Protein AF-A0A928YZU8-F1 (afdb_monomer_lite)

Sequence (99 aa):
MARTPLFQLKRYDSTAIANHYRVRPWRVIWRALRVTLLFVGFILGLKWDDWQGVAERNKFKRATQLREILTKLGPTFIKVGQALSTRPDLIRRDFLDEL

pLDDT: mean 71.06, std 13.25, range [41.84, 87.25]

Radius of gyration: 21.33 Å; chains: 1; bounding box: 38×46×61 Å

Secondary structure (DSSP, 8-state):
-PPP-TTS-----HHHHHHHHTT-HHHHHHHHHHHHHHHHHHHHHHHHHHHTT-HHHHHHHHHHHHHHHHHHH-HHHHHHHHHHHT-TTTS-GGGGGG-

Structure (mmCIF, N/CA/C/O backbone):
data_AF-A0A928YZU8-F1
#
_entry.id   AF-A0A928YZU8-F1
#
loop_
_atom_site.group_PDB
_atom_site.id
_atom_site.type_symbol
_atom_site.label_atom_id
_atom_site.label_alt_id
_atom_site.label_comp_id
_atom_site.label_asym_id
_atom_site.label_entity_id
_atom_site.label_seq_id
_atom_site.pdbx_PDB_ins_code
_atom_site.Cartn_x
_atom_site.Cartn_y
_atom_site.Cartn_z
_atom_site.occupancy
_atom_site.B_iso_or_equiv
_atom_site.auth_seq_id
_atom_site.auth_comp_id
_atom_site.auth_asym_id
_atom_site.auth_atom_id
_atom_site.pdbx_PDB_model_num
ATOM 1 N N . MET A 1 1 ? 14.954 31.356 -44.189 1.00 41.84 1 MET A N 1
ATOM 2 C CA . MET A 1 1 ? 15.073 31.014 -42.752 1.00 41.84 1 MET A CA 1
ATOM 3 C C . MET A 1 1 ? 14.334 29.706 -42.496 1.00 41.84 1 MET A C 1
ATOM 5 O O . MET A 1 1 ? 13.110 29.696 -42.487 1.00 41.84 1 MET A O 1
ATOM 9 N N . ALA A 1 2 ? 15.069 28.592 -42.421 1.00 44.75 2 ALA A N 1
ATOM 10 C CA . ALA A 1 2 ? 14.511 27.244 -42.316 1.00 44.75 2 ALA A CA 1
ATOM 11 C C . ALA A 1 2 ? 14.193 26.887 -40.856 1.00 44.75 2 ALA A C 1
ATOM 13 O O . ALA A 1 2 ? 14.995 27.121 -39.957 1.00 44.75 2 ALA A O 1
ATOM 14 N N . ARG A 1 3 ? 12.991 26.348 -40.646 1.00 49.59 3 ARG A N 1
ATOM 15 C CA . ARG A 1 3 ? 12.435 25.940 -39.355 1.00 49.59 3 ARG A CA 1
ATOM 16 C C . ARG A 1 3 ? 13.150 24.686 -38.845 1.00 49.59 3 ARG A C 1
ATOM 18 O O . ARG A 1 3 ? 13.253 23.700 -39.568 1.00 49.59 3 ARG A O 1
ATOM 25 N N . THR A 1 4 ? 13.593 24.711 -37.597 1.00 65.75 4 THR A N 1
ATOM 26 C CA . THR A 1 4 ? 14.111 23.557 -36.851 1.00 65.75 4 THR A CA 1
ATOM 27 C C . THR A 1 4 ? 13.016 22.498 -36.667 1.00 65.75 4 THR A C 1
ATOM 29 O O . THR A 1 4 ? 11.941 22.853 -36.179 1.00 65.75 4 THR A O 1
ATOM 32 N N . PRO A 1 5 ? 13.255 21.200 -36.933 1.00 51.59 5 PRO A N 1
ATOM 33 C CA . PRO A 1 5 ? 12.370 20.152 -36.449 1.00 51.59 5 PRO A CA 1
ATOM 34 C C . PRO A 1 5 ? 13.097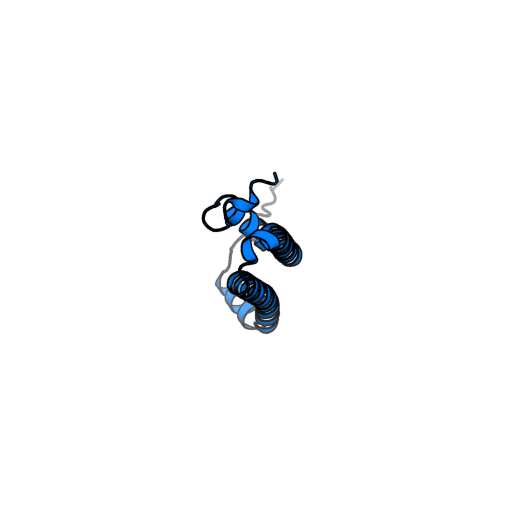 19.291 -35.408 1.00 51.59 5 PRO A C 1
ATOM 36 O O . PRO A 1 5 ? 13.658 18.244 -35.721 1.00 51.59 5 PRO A O 1
ATOM 39 N N . LEU A 1 6 ? 13.031 19.687 -34.134 1.00 52.12 6 LEU A N 1
ATOM 40 C CA . LEU A 1 6 ? 13.431 18.869 -32.971 1.00 52.12 6 LEU A CA 1
ATOM 41 C C . LEU A 1 6 ? 12.452 17.692 -32.714 1.00 52.12 6 LEU A C 1
ATOM 43 O O . LEU A 1 6 ? 12.178 17.330 -31.574 1.00 52.12 6 LEU A O 1
ATOM 47 N N . PHE A 1 7 ? 11.888 17.098 -33.771 1.00 55.34 7 PHE A N 1
ATOM 48 C CA . PHE A 1 7 ? 10.796 16.115 -33.709 1.00 55.34 7 PHE A CA 1
ATOM 49 C C . PHE A 1 7 ? 11.227 14.679 -34.077 1.00 55.34 7 PHE A C 1
ATOM 51 O O . PHE A 1 7 ? 10.406 13.766 -34.046 1.00 55.34 7 PHE A O 1
ATOM 58 N N . GLN A 1 8 ? 12.503 14.452 -34.418 1.00 54.28 8 GLN A N 1
ATOM 59 C CA . GLN A 1 8 ? 13.000 13.171 -34.957 1.00 54.28 8 GLN A CA 1
ATOM 60 C C . GLN A 1 8 ? 13.625 12.193 -33.940 1.00 54.28 8 GLN A C 1
ATOM 62 O O . GLN A 1 8 ? 14.150 11.160 -34.336 1.00 54.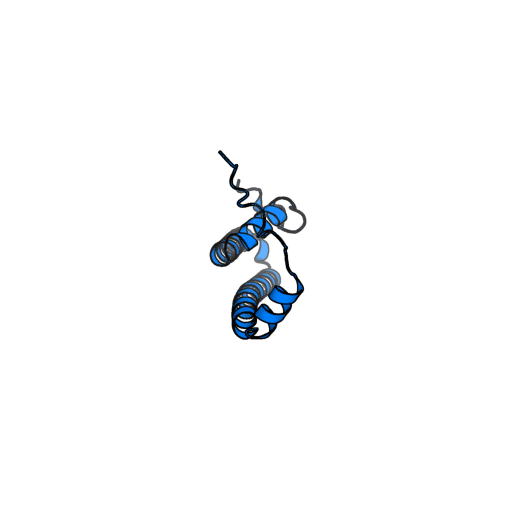28 8 GLN A O 1
ATOM 67 N N . LEU A 1 9 ? 13.511 12.428 -32.630 1.00 54.66 9 LEU A N 1
ATOM 68 C CA . LEU A 1 9 ? 13.954 11.466 -31.601 1.00 54.66 9 LEU A CA 1
ATOM 69 C C . LEU A 1 9 ? 12.774 10.873 -30.815 1.00 54.66 9 LEU A C 1
ATOM 71 O O . LEU A 1 9 ? 12.806 10.772 -29.592 1.00 54.66 9 LEU A O 1
ATOM 75 N N . LYS A 1 10 ? 11.700 10.487 -31.518 1.00 58.56 10 LYS A N 1
ATOM 76 C CA . LYS A 1 10 ? 10.490 9.896 -30.919 1.00 58.56 10 LYS A CA 1
ATOM 77 C C . LYS A 1 10 ? 10.121 8.548 -31.545 1.00 58.56 10 LYS A C 1
ATOM 79 O O . LYS A 1 10 ? 8.972 8.323 -31.911 1.00 58.56 10 LYS A O 1
ATOM 84 N N . ARG A 1 11 ? 11.080 7.626 -31.663 1.00 62.28 11 ARG A N 1
ATOM 85 C CA . ARG A 1 11 ? 10.754 6.198 -31.804 1.00 62.28 11 ARG A CA 1
ATOM 86 C C . ARG A 1 11 ? 10.911 5.535 -30.444 1.00 62.28 11 ARG A C 1
ATOM 88 O O . ARG A 1 11 ? 12.019 5.403 -29.940 1.00 62.28 11 ARG A O 1
ATOM 95 N N . TYR A 1 12 ? 9.782 5.166 -29.841 1.00 64.06 12 TYR A N 1
ATOM 96 C CA . TYR A 1 12 ? 9.755 4.230 -28.723 1.00 64.06 12 TYR A CA 1
ATOM 97 C C . TYR A 1 12 ? 10.254 2.882 -29.248 1.00 64.06 12 TYR A C 1
ATOM 99 O O . TYR A 1 12 ? 9.513 2.152 -29.901 1.00 64.06 12 TYR A O 1
ATOM 107 N N . ASP A 1 13 ? 11.537 2.604 -29.044 1.00 66.44 13 ASP A N 1
ATOM 108 C CA . ASP A 1 13 ? 12.141 1.337 -29.431 1.00 66.44 13 ASP A CA 1
ATOM 109 C C . ASP A 1 13 ? 12.044 0.350 -28.260 1.00 66.44 13 ASP A C 1
ATOM 111 O O . ASP A 1 13 ? 12.852 0.355 -27.325 1.00 66.44 13 ASP A O 1
ATOM 115 N N . SER A 1 14 ? 11.013 -0.494 -28.299 1.00 66.56 14 SER A N 1
ATOM 116 C CA . SER A 1 14 ? 10.772 -1.536 -27.298 1.00 66.56 14 SER A CA 1
ATOM 117 C C . SER A 1 14 ? 11.893 -2.575 -27.252 1.00 66.56 14 SER A C 1
ATOM 119 O O . SER A 1 14 ? 12.118 -3.173 -26.198 1.00 66.56 14 SER A O 1
ATOM 121 N N . THR A 1 15 ? 12.622 -2.778 -28.356 1.00 69.69 15 THR A N 1
ATOM 122 C CA . THR A 1 15 ? 13.705 -3.768 -28.439 1.00 69.69 15 THR A CA 1
ATOM 123 C C . THR A 1 15 ? 14.965 -3.279 -27.724 1.00 69.69 15 THR A C 1
ATOM 125 O O . THR A 1 15 ? 15.582 -4.041 -26.974 1.00 69.69 15 THR A O 1
ATOM 128 N N . ALA A 1 16 ? 15.282 -1.985 -27.837 1.00 66.06 16 ALA A N 1
ATOM 129 C CA . ALA A 1 16 ? 16.382 -1.356 -27.104 1.00 66.06 16 ALA A CA 1
ATOM 130 C C . ALA A 1 16 ? 16.123 -1.319 -25.586 1.00 66.06 16 ALA A C 1
ATOM 132 O O . ALA A 1 16 ? 17.018 -1.610 -24.787 1.00 66.06 16 ALA A O 1
ATOM 133 N N . ILE A 1 17 ? 14.882 -1.030 -25.177 1.00 64.00 17 ILE A N 1
ATOM 134 C CA . ILE A 1 17 ? 14.465 -1.050 -23.766 1.00 64.00 17 ILE A CA 1
ATOM 135 C C . ILE A 1 17 ? 14.538 -2.480 -23.211 1.00 64.00 17 ILE A C 1
ATOM 137 O O . ILE A 1 17 ? 15.132 -2.699 -22.153 1.00 64.00 17 ILE A O 1
ATOM 141 N N . ALA A 1 18 ? 13.994 -3.466 -23.931 1.00 66.81 18 ALA A N 1
ATOM 142 C CA . ALA A 1 18 ? 14.009 -4.863 -23.499 1.00 66.81 18 ALA A CA 1
ATOM 143 C C . ALA A 1 18 ? 15.438 -5.382 -23.270 1.00 66.81 18 ALA A C 1
ATOM 145 O O . ALA A 1 18 ? 15.704 -6.033 -22.257 1.00 66.81 18 ALA A O 1
ATOM 146 N N . ASN A 1 19 ? 16.379 -5.040 -24.156 1.00 68.06 19 ASN A N 1
ATOM 147 C CA . ASN A 1 19 ? 17.770 -5.463 -24.011 1.00 68.06 19 ASN A CA 1
ATOM 148 C C . ASN A 1 19 ? 18.493 -4.729 -22.860 1.00 68.06 19 ASN A C 1
ATOM 150 O O . ASN A 1 19 ? 19.308 -5.332 -22.163 1.00 68.06 19 ASN A O 1
ATOM 154 N N . HIS A 1 20 ? 18.150 -3.461 -22.590 1.00 63.47 20 HIS A N 1
ATOM 155 C CA . HIS A 1 20 ? 18.719 -2.676 -21.484 1.00 63.47 20 HIS A CA 1
ATOM 156 C C . HIS A 1 20 ? 18.263 -3.160 -20.091 1.00 63.47 20 HIS A C 1
ATOM 158 O O . HIS A 1 20 ? 19.066 -3.225 -19.158 1.00 63.47 20 HIS A O 1
ATOM 164 N N . TYR A 1 21 ? 16.992 -3.546 -19.927 1.00 59.59 21 TYR A N 1
ATOM 165 C CA . TYR A 1 21 ? 16.470 -4.036 -18.639 1.00 59.59 21 TYR A CA 1
ATOM 166 C C . TYR A 1 21 ? 16.846 -5.496 -18.331 1.00 59.59 21 TYR A C 1
ATOM 168 O O . TYR A 1 21 ? 16.810 -5.906 -17.169 1.00 59.59 21 TYR A O 1
ATOM 176 N N . ARG A 1 22 ? 17.287 -6.264 -19.336 1.00 61.03 22 ARG A N 1
ATOM 177 C CA . ARG A 1 22 ? 17.731 -7.661 -19.190 1.00 61.03 22 ARG A CA 1
ATOM 178 C C . ARG A 1 22 ? 18.993 -7.815 -18.329 1.00 61.03 22 ARG A C 1
ATOM 180 O O . ARG A 1 22 ? 19.206 -8.866 -17.735 1.00 61.03 22 ARG A O 1
ATOM 187 N N . VAL A 1 23 ? 19.812 -6.767 -18.220 1.00 59.84 23 VAL A N 1
ATOM 188 C CA . VAL A 1 23 ? 21.166 -6.852 -17.640 1.00 59.84 23 VAL A CA 1
ATOM 189 C C . VAL A 1 23 ? 21.234 -6.529 -16.138 1.00 59.84 23 VAL A C 1
ATOM 191 O O . VAL A 1 23 ? 22.290 -6.706 -15.535 1.00 59.84 23 VAL A O 1
ATOM 194 N N . ARG A 1 24 ? 20.152 -6.048 -15.492 1.00 63.56 24 ARG A N 1
ATOM 195 C CA . ARG A 1 24 ? 20.165 -5.692 -14.047 1.00 63.56 24 ARG A CA 1
ATOM 196 C C . ARG A 1 24 ? 18.867 -6.020 -13.280 1.00 63.56 24 ARG A C 1
ATOM 198 O O . ARG A 1 24 ? 18.304 -5.130 -12.633 1.00 63.56 24 ARG A O 1
ATOM 205 N N . PRO A 1 25 ? 18.421 -7.290 -13.253 1.00 71.88 25 PRO A N 1
ATOM 206 C CA . PRO A 1 25 ? 17.221 -7.704 -12.516 1.00 71.88 25 PRO A CA 1
ATOM 207 C C . PRO A 1 25 ? 17.349 -7.522 -10.994 1.00 71.88 25 PRO A C 1
ATOM 209 O O . PRO A 1 25 ? 16.348 -7.320 -10.310 1.00 71.88 25 PRO A O 1
ATOM 212 N N . TRP A 1 26 ? 18.573 -7.510 -10.453 1.00 74.50 26 TRP A N 1
ATOM 213 C CA . TRP A 1 26 ? 18.813 -7.457 -9.007 1.00 74.50 26 TRP A CA 1
ATOM 2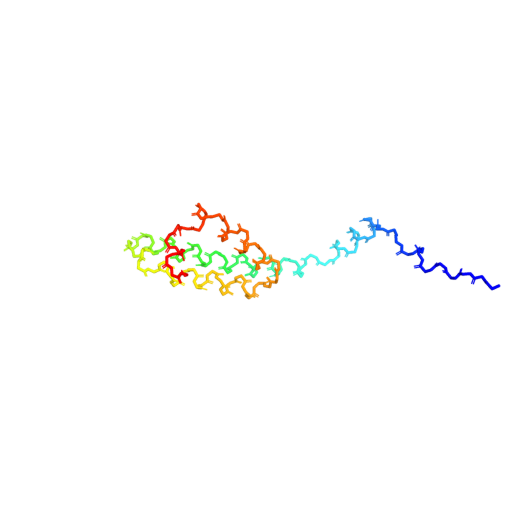14 C C . TRP A 1 26 ? 18.204 -6.225 -8.320 1.00 74.50 26 TRP A C 1
ATOM 216 O O . TRP A 1 26 ? 17.619 -6.336 -7.245 1.00 74.50 26 TRP A O 1
ATOM 226 N N . ARG A 1 27 ? 18.246 -5.048 -8.965 1.00 76.00 27 ARG A N 1
ATOM 227 C CA . ARG A 1 27 ? 17.617 -3.826 -8.421 1.00 76.00 27 ARG A CA 1
ATOM 228 C C . ARG A 1 27 ? 16.091 -3.931 -8.352 1.00 76.00 27 ARG A C 1
ATOM 230 O O . ARG A 1 27 ? 15.489 -3.373 -7.437 1.00 76.00 27 ARG A O 1
ATOM 237 N N . VAL A 1 28 ? 15.475 -4.641 -9.298 1.00 77.69 28 VAL A N 1
ATOM 238 C CA . VAL A 1 28 ? 14.023 -4.866 -9.335 1.00 77.69 28 VAL A CA 1
ATOM 239 C C . VAL A 1 28 ? 13.626 -5.884 -8.273 1.00 77.69 28 VAL A C 1
ATOM 241 O O . VAL A 1 28 ? 12.701 -5.621 -7.511 1.00 77.69 28 VAL A O 1
ATOM 244 N N . ILE A 1 29 ? 14.375 -6.984 -8.161 1.00 82.25 29 ILE A N 1
ATOM 245 C CA . ILE A 1 29 ? 14.154 -8.027 -7.152 1.00 82.25 29 ILE A CA 1
ATOM 246 C C . ILE A 1 29 ? 14.264 -7.446 -5.741 1.00 82.25 29 ILE A C 1
ATOM 248 O O . ILE A 1 29 ? 13.388 -7.687 -4.920 1.00 82.25 29 ILE A O 1
ATOM 252 N N . TRP A 1 30 ? 15.271 -6.612 -5.461 1.00 81.88 30 TRP A N 1
ATOM 253 C CA . TRP A 1 30 ? 15.426 -6.010 -4.132 1.00 81.88 30 TRP A CA 1
ATOM 254 C C . TRP A 1 30 ? 14.281 -5.054 -3.774 1.00 81.88 30 TRP A C 1
ATOM 256 O O . TRP A 1 30 ? 13.800 -5.038 -2.639 1.00 81.88 30 TRP A O 1
ATOM 266 N N . ARG A 1 31 ? 13.789 -4.287 -4.756 1.00 80.44 31 ARG A N 1
ATOM 267 C CA . ARG A 1 31 ? 12.587 -3.458 -4.583 1.00 80.44 31 ARG A CA 1
ATOM 268 C C . ARG A 1 31 ? 11.343 -4.310 -4.351 1.00 80.44 31 ARG A C 1
ATOM 270 O O . ARG A 1 31 ? 10.582 -4.006 -3.438 1.00 80.44 31 ARG A O 1
ATOM 277 N N . ALA A 1 32 ? 11.155 -5.354 -5.154 1.00 82.88 32 ALA A N 1
ATOM 278 C CA . ALA A 1 32 ? 10.023 -6.262 -5.045 1.00 82.88 32 ALA A CA 1
ATOM 279 C C . ALA A 1 32 ? 10.017 -6.962 -3.682 1.00 82.88 32 ALA A C 1
ATOM 281 O O . ALA A 1 32 ? 9.007 -6.916 -2.996 1.00 82.88 32 ALA A O 1
ATOM 282 N N . LEU A 1 33 ? 11.156 -7.495 -3.231 1.00 85.62 33 LEU A N 1
ATOM 283 C CA . LEU A 1 33 ? 11.296 -8.110 -1.911 1.00 85.62 33 LEU A CA 1
ATOM 284 C C . LEU A 1 33 ? 10.953 -7.135 -0.785 1.00 85.62 33 LEU A C 1
ATOM 286 O O . LEU A 1 33 ? 10.185 -7.491 0.102 1.00 85.62 33 LEU A O 1
ATOM 290 N N . ARG A 1 34 ? 11.450 -5.891 -0.829 1.00 83.75 34 ARG A N 1
ATOM 291 C CA . ARG A 1 34 ? 11.125 -4.884 0.196 1.00 83.75 34 ARG A CA 1
ATOM 292 C C . ARG A 1 34 ? 9.626 -4.582 0.254 1.00 83.75 34 ARG A C 1
ATOM 294 O O . ARG A 1 34 ? 9.077 -4.476 1.346 1.00 83.75 34 ARG A O 1
ATOM 301 N N . VAL A 1 35 ? 8.973 -4.452 -0.902 1.00 85.06 35 VAL A N 1
ATOM 302 C CA . VAL A 1 35 ? 7.518 -4.244 -0.990 1.00 85.06 35 VAL A CA 1
ATOM 303 C C . VAL A 1 35 ? 6.781 -5.461 -0.436 1.00 85.06 35 VAL A C 1
ATOM 305 O O . VAL A 1 35 ? 5.944 -5.319 0.453 1.00 85.06 35 VAL A O 1
ATOM 308 N N . THR A 1 36 ? 7.127 -6.655 -0.916 1.00 84.69 36 THR A N 1
ATOM 309 C CA . THR A 1 36 ? 6.498 -7.914 -0.515 1.00 84.69 36 THR A CA 1
ATOM 310 C C . THR A 1 36 ? 6.633 -8.149 0.985 1.00 84.69 36 THR A C 1
ATOM 312 O O . THR A 1 36 ? 5.638 -8.459 1.625 1.00 84.69 36 THR A O 1
ATOM 315 N N . LEU A 1 37 ? 7.808 -7.933 1.582 1.00 85.81 37 LEU A N 1
ATOM 316 C CA . LEU A 1 37 ? 8.015 -8.101 3.025 1.00 85.81 37 LEU A CA 1
ATOM 317 C C . LEU A 1 37 ? 7.142 -7.151 3.860 1.00 85.81 37 LEU A C 1
ATOM 319 O O . LEU A 1 37 ? 6.564 -7.578 4.859 1.00 85.81 37 LEU A O 1
ATOM 323 N N . LEU A 1 38 ? 6.996 -5.888 3.441 1.00 83.38 38 LEU A N 1
ATOM 324 C CA . LEU A 1 38 ? 6.126 -4.919 4.123 1.00 83.38 38 LEU A CA 1
ATOM 325 C C . LEU A 1 38 ? 4.651 -5.343 4.072 1.00 83.38 38 LEU A C 1
ATOM 327 O O . LEU A 1 38 ? 3.956 -5.274 5.086 1.00 83.38 38 LEU A O 1
ATOM 331 N N . PHE A 1 39 ? 4.185 -5.820 2.916 1.00 82.44 39 PHE A N 1
ATOM 332 C CA . PHE A 1 39 ? 2.816 -6.314 2.762 1.00 82.44 39 PHE A CA 1
ATOM 333 C C . PHE A 1 39 ? 2.578 -7.635 3.500 1.00 82.44 39 PHE A C 1
ATOM 335 O O . PHE A 1 39 ? 1.546 -7.784 4.147 1.00 82.44 39 PHE A O 1
ATOM 342 N N . VAL A 1 40 ? 3.527 -8.574 3.472 1.00 87.25 40 VAL A N 1
ATOM 343 C CA . VAL A 1 40 ? 3.424 -9.845 4.209 1.00 87.25 40 VAL A CA 1
ATOM 344 C C . VAL A 1 40 ? 3.307 -9.586 5.710 1.00 87.25 40 VAL A C 1
ATOM 346 O O . VAL A 1 40 ? 2.404 -10.128 6.344 1.00 87.25 40 VAL A O 1
ATOM 349 N N . GLY A 1 41 ?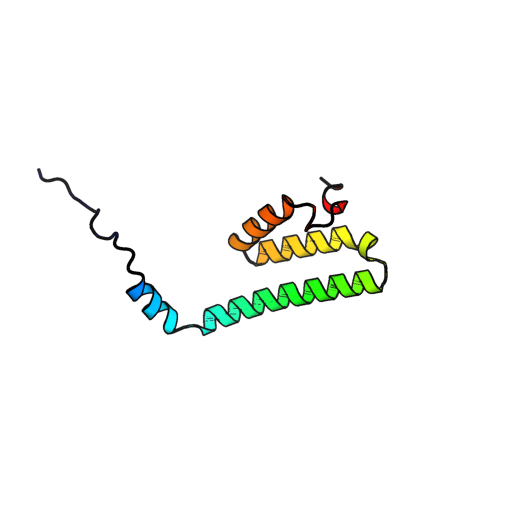 4.141 -8.705 6.274 1.00 86.69 41 GLY A N 1
ATOM 350 C CA . GLY A 1 41 ? 4.045 -8.331 7.689 1.00 86.69 41 GLY A CA 1
ATOM 351 C C . GLY A 1 41 ? 2.694 -7.704 8.053 1.00 86.69 41 GLY A C 1
ATOM 352 O O . GLY A 1 41 ? 2.134 -8.001 9.107 1.00 86.69 41 GLY A O 1
ATOM 353 N N . PHE A 1 42 ? 2.130 -6.887 7.160 1.00 85.06 42 PHE A N 1
ATOM 354 C CA . PHE A 1 42 ? 0.799 -6.308 7.338 1.00 85.06 42 PHE A CA 1
ATOM 355 C C . PHE A 1 42 ? -0.315 -7.370 7.328 1.00 85.06 42 PHE A C 1
ATOM 357 O O . PHE A 1 42 ? -1.150 -7.384 8.232 1.00 85.06 42 PHE A O 1
ATOM 364 N N . ILE A 1 43 ? -0.300 -8.295 6.362 1.00 83.50 43 ILE A N 1
ATOM 365 C CA . ILE A 1 43 ? -1.296 -9.375 6.250 1.00 83.50 43 ILE A CA 1
ATOM 366 C C . ILE A 1 43 ? -1.228 -10.332 7.446 1.00 83.50 43 ILE A C 1
ATOM 368 O O . ILE A 1 43 ? -2.268 -10.734 7.964 1.00 83.50 43 ILE A O 1
ATOM 372 N N . LEU A 1 44 ? -0.024 -10.674 7.915 1.00 86.88 44 LEU A N 1
ATOM 373 C CA . LEU A 1 44 ? 0.146 -11.480 9.128 1.00 86.88 44 LEU A CA 1
ATOM 374 C C . LEU A 1 44 ? -0.413 -10.760 10.359 1.00 86.88 44 LEU A C 1
ATOM 376 O O . LEU A 1 44 ? -1.096 -11.384 11.165 1.00 86.88 44 LEU A O 1
ATOM 380 N N . GLY A 1 45 ? -0.190 -9.446 10.470 1.00 84.12 45 GLY A N 1
ATOM 381 C CA . GLY A 1 45 ? -0.771 -8.623 11.531 1.00 84.12 45 GLY A CA 1
ATOM 382 C C . GLY A 1 45 ? -2.301 -8.596 11.505 1.00 84.12 45 GLY A C 1
ATOM 383 O O . GLY A 1 45 ? -2.919 -8.714 12.558 1.00 84.12 45 GLY A O 1
ATOM 384 N N . LEU A 1 46 ? -2.912 -8.503 10.318 1.00 81.06 46 LEU A N 1
ATOM 385 C CA . LEU A 1 46 ? -4.369 -8.583 10.162 1.00 81.06 46 LEU A CA 1
ATOM 386 C C . LEU A 1 46 ? -4.917 -9.949 10.580 1.00 81.06 46 LEU A C 1
ATOM 388 O O . LEU A 1 46 ? -5.871 -10.012 11.347 1.00 81.06 46 LEU A O 1
ATOM 392 N N . LYS A 1 47 ? -4.290 -11.039 10.121 1.00 82.19 47 LYS A N 1
ATOM 393 C CA . LYS A 1 47 ? -4.668 -12.406 10.515 1.00 82.19 47 LYS A CA 1
ATOM 394 C C . LYS A 1 47 ? -4.529 -12.638 12.019 1.00 82.19 47 LYS A C 1
ATOM 396 O O . LYS A 1 47 ? -5.336 -13.352 12.598 1.00 82.19 47 LYS A O 1
ATOM 401 N N . TRP A 1 48 ? -3.519 -12.038 12.644 1.00 81.38 48 TRP A N 1
ATOM 402 C CA . TRP A 1 48 ? -3.317 -12.122 14.087 1.00 81.38 48 TRP A CA 1
ATOM 403 C C . TRP A 1 48 ? -4.407 -11.381 14.870 1.00 81.38 48 TRP A C 1
ATOM 405 O O . TRP A 1 48 ? -4.934 -11.920 15.840 1.00 81.38 48 TRP A O 1
ATOM 415 N N . ASP A 1 49 ? -4.781 -10.173 14.438 1.00 82.00 49 ASP A N 1
ATOM 416 C CA . ASP A 1 49 ? -5.858 -9.403 15.076 1.00 82.00 49 ASP A CA 1
ATOM 417 C C . ASP A 1 49 ? -7.230 -10.068 14.904 1.00 82.00 49 ASP A C 1
ATOM 419 O O . ASP A 1 49 ? -8.053 -10.024 15.820 1.00 82.00 49 ASP A O 1
ATOM 423 N N . ASP A 1 50 ? -7.467 -10.684 13.743 1.00 78.25 50 ASP A N 1
ATOM 424 C CA . ASP A 1 50 ? -8.668 -11.472 13.455 1.00 78.25 50 ASP A CA 1
ATOM 425 C C . ASP A 1 50 ? -8.744 -12.705 14.362 1.00 78.25 50 ASP A C 1
ATOM 427 O O . ASP A 1 50 ? -9.761 -12.943 15.009 1.00 78.25 50 ASP A O 1
ATOM 431 N N . TRP A 1 51 ? -7.623 -13.415 14.528 1.00 80.50 51 TRP A N 1
ATOM 432 C CA . TRP A 1 51 ? -7.555 -14.577 15.414 1.00 80.50 51 TRP A CA 1
ATOM 433 C C . TRP A 1 51 ? -7.760 -14.223 16.894 1.00 80.50 51 TRP A C 1
ATOM 435 O O . TRP A 1 51 ? -8.354 -14.997 17.641 1.00 80.50 51 TRP A O 1
ATOM 445 N N . GLN A 1 52 ? -7.318 -13.037 17.319 1.00 81.12 52 GLN A N 1
ATOM 446 C CA . GLN A 1 52 ? -7.567 -12.514 18.666 1.00 81.12 52 GLN A CA 1
ATOM 447 C C . GLN A 1 52 ? -8.966 -11.891 18.838 1.00 81.12 52 GLN A C 1
ATOM 449 O O . GLN A 1 52 ? -9.307 -11.470 19.944 1.00 81.12 52 GLN A O 1
ATOM 454 N N . GLY A 1 53 ? -9.772 -11.791 17.774 1.00 78.62 53 GLY A N 1
ATOM 455 C CA . GLY A 1 53 ? -11.090 -11.146 17.805 1.00 78.62 53 GLY A CA 1
ATOM 456 C C . GLY A 1 53 ? -11.046 -9.634 18.068 1.00 78.62 53 GLY A C 1
ATOM 457 O O . GLY A 1 53 ? -12.071 -9.024 18.366 1.00 78.62 53 GLY A O 1
ATOM 458 N N . VAL A 1 54 ? -9.869 -9.005 17.966 1.00 78.44 54 VAL A N 1
ATOM 459 C CA . VAL A 1 54 ? -9.656 -7.562 18.205 1.00 78.44 54 VAL A CA 1
ATOM 460 C C . VAL A 1 54 ? -9.529 -6.763 16.908 1.00 78.44 54 VAL A C 1
ATOM 462 O O . VAL A 1 54 ? -9.215 -5.572 16.950 1.00 78.44 54 VAL A O 1
ATOM 465 N N . ALA A 1 55 ? -9.801 -7.390 15.760 1.00 73.31 55 ALA A N 1
ATOM 466 C CA . ALA A 1 55 ? -9.767 -6.758 14.442 1.00 73.31 55 ALA A CA 1
ATOM 467 C C . ALA A 1 55 ? -10.587 -5.458 14.383 1.00 73.31 55 ALA A C 1
ATOM 469 O O . ALA A 1 55 ? -10.112 -4.468 13.832 1.00 73.31 55 ALA A O 1
ATOM 470 N N . GLU A 1 56 ? -11.758 -5.418 15.029 1.00 69.62 56 GLU A N 1
ATOM 471 C CA . GLU A 1 56 ? -12.581 -4.203 15.115 1.00 69.62 56 GLU A CA 1
ATOM 472 C C . GLU A 1 56 ? -11.905 -3.072 15.891 1.00 69.62 56 GLU A C 1
ATOM 474 O O . GLU A 1 56 ? -11.931 -1.920 15.469 1.00 69.62 56 GLU A O 1
ATOM 479 N N . ARG A 1 57 ? -11.263 -3.382 17.023 1.00 75.31 57 ARG A N 1
ATOM 480 C CA . ARG A 1 57 ? -10.578 -2.369 17.844 1.00 75.31 57 ARG A CA 1
ATOM 481 C C . ARG A 1 57 ? -9.314 -1.853 17.167 1.00 75.31 57 ARG A C 1
ATOM 483 O O . ARG A 1 57 ? -9.005 -0.669 17.255 1.00 75.31 57 ARG A O 1
ATOM 490 N N . ASN A 1 58 ? -8.590 -2.734 16.482 1.00 77.69 58 ASN A N 1
ATOM 491 C CA . ASN A 1 58 ? -7.332 -2.400 15.822 1.00 77.69 58 ASN A CA 1
ATOM 492 C C . ASN A 1 58 ? -7.518 -1.881 14.392 1.00 77.69 58 ASN A C 1
ATOM 494 O O . ASN A 1 58 ? -6.516 -1.538 13.760 1.00 77.69 58 ASN A O 1
ATOM 498 N N . LYS A 1 59 ? -8.758 -1.772 13.890 1.00 70.44 59 LYS A N 1
ATOM 499 C CA . LYS A 1 59 ? -9.038 -1.370 12.508 1.00 70.44 59 LYS A CA 1
ATOM 500 C C . LYS A 1 59 ? -8.304 -0.080 12.148 1.00 70.44 59 LYS A C 1
ATOM 502 O O . LYS A 1 59 ? -7.377 -0.135 11.344 1.00 70.44 59 LYS A O 1
ATOM 507 N N . PHE A 1 60 ? -8.570 1.035 12.831 1.00 72.94 60 PHE A N 1
ATOM 508 C CA . PHE A 1 60 ? -7.961 2.352 12.564 1.00 72.94 60 PHE A CA 1
ATOM 509 C C . PHE A 1 60 ? -6.427 2.334 12.574 1.00 72.94 60 PHE A C 1
ATOM 511 O O . PHE A 1 60 ? -5.767 2.896 11.691 1.00 72.94 60 PHE A O 1
ATOM 518 N N . LYS A 1 61 ? -5.847 1.580 13.513 1.00 79.75 61 LYS A N 1
ATOM 519 C CA . LYS A 1 61 ? -4.399 1.362 13.597 1.00 79.75 61 LYS A CA 1
ATOM 520 C C . LYS A 1 61 ? -3.861 0.676 12.337 1.00 79.75 61 LYS A C 1
ATOM 522 O O . LYS A 1 61 ? -2.804 1.058 11.832 1.00 79.75 61 LYS A O 1
ATOM 527 N N . ARG A 1 62 ? -4.594 -0.298 11.791 1.00 80.00 62 ARG A N 1
ATOM 528 C CA . ARG A 1 62 ? -4.225 -1.011 10.560 1.00 80.00 62 ARG A CA 1
ATOM 529 C C . ARG A 1 62 ? -4.408 -0.173 9.294 1.00 80.00 62 ARG A C 1
ATOM 531 O O . ARG A 1 62 ? -3.522 -0.242 8.446 1.00 80.00 62 ARG A O 1
ATOM 538 N N . ALA A 1 63 ? -5.434 0.674 9.151 1.00 77.06 63 ALA A N 1
ATOM 539 C CA . ALA A 1 63 ? -5.452 1.594 7.994 1.00 77.06 63 ALA A CA 1
ATOM 540 C C . ALA A 1 63 ? -4.338 2.625 8.053 1.00 77.06 63 ALA A C 1
ATOM 542 O O . ALA A 1 63 ? -3.728 2.904 7.022 1.00 77.06 63 ALA A O 1
ATOM 543 N N . THR A 1 64 ? -4.036 3.161 9.236 1.00 81.25 64 THR A N 1
ATOM 544 C CA . THR A 1 64 ? -2.899 4.076 9.391 1.00 81.25 64 THR A CA 1
ATOM 545 C C . THR A 1 64 ? -1.606 3.382 8.966 1.00 81.25 64 THR A C 1
ATOM 547 O O . THR A 1 64 ? -0.844 3.923 8.163 1.00 81.25 64 THR A O 1
ATOM 550 N N . GLN A 1 65 ? -1.412 2.131 9.394 1.00 84.25 65 GLN A N 1
ATOM 551 C CA . GLN A 1 65 ? -0.278 1.311 8.974 1.00 84.25 65 GLN A CA 1
ATOM 552 C C . GLN A 1 65 ? -0.245 1.088 7.451 1.00 84.25 65 GLN A C 1
ATOM 554 O O . GLN A 1 65 ? 0.816 1.214 6.837 1.00 84.25 65 GLN A O 1
ATOM 559 N N . LEU A 1 66 ? -1.386 0.804 6.817 1.00 81.81 66 LEU A N 1
ATOM 560 C CA . LEU A 1 66 ? -1.477 0.641 5.364 1.00 81.81 66 LEU A CA 1
ATOM 561 C C . LEU A 1 66 ? -1.140 1.945 4.627 1.00 81.81 66 LEU A C 1
ATOM 563 O O . LEU A 1 66 ? -0.335 1.932 3.695 1.00 81.81 66 LEU A O 1
ATOM 567 N N . ARG A 1 67 ? -1.689 3.082 5.068 1.00 82.44 67 ARG A N 1
ATOM 568 C CA . ARG A 1 67 ? -1.375 4.409 4.519 1.00 82.44 67 ARG A CA 1
ATOM 569 C C . ARG A 1 67 ? 0.118 4.706 4.622 1.00 82.44 67 ARG A C 1
ATOM 571 O O . ARG A 1 67 ? 0.712 5.179 3.650 1.00 82.44 67 ARG A O 1
ATOM 578 N N . GLU A 1 68 ? 0.739 4.429 5.764 1.00 85.69 68 GLU A N 1
ATOM 579 C CA . GLU A 1 68 ? 2.181 4.606 5.935 1.00 85.69 68 GLU A CA 1
ATOM 580 C C . GLU A 1 68 ? 2.991 3.723 4.986 1.00 85.69 68 GLU A C 1
ATOM 582 O O . GL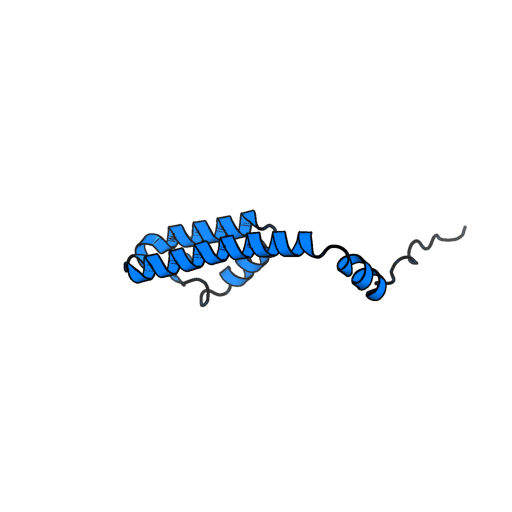U A 1 68 ? 3.962 4.202 4.397 1.00 85.69 68 GLU A O 1
ATOM 587 N N . ILE A 1 69 ? 2.600 2.455 4.814 1.00 85.06 69 ILE A N 1
ATOM 588 C CA . ILE A 1 69 ? 3.245 1.540 3.865 1.00 85.06 69 ILE A CA 1
ATOM 589 C C . ILE A 1 69 ? 3.150 2.122 2.452 1.00 85.06 69 ILE A C 1
ATOM 591 O O . ILE A 1 69 ? 4.174 2.283 1.790 1.00 85.06 69 ILE A O 1
ATOM 595 N N . LEU A 1 70 ? 1.957 2.517 2.005 1.00 82.50 70 LEU A N 1
ATOM 596 C CA . LEU A 1 70 ? 1.751 3.080 0.667 1.00 82.50 70 LEU A CA 1
ATOM 597 C C . LEU A 1 70 ? 2.532 4.387 0.460 1.00 82.50 70 LEU A C 1
ATOM 599 O O . LEU A 1 70 ? 3.138 4.581 -0.594 1.00 82.50 70 LEU A O 1
ATOM 603 N N . THR A 1 71 ? 2.594 5.242 1.484 1.00 83.81 71 THR A N 1
ATOM 604 C CA . THR A 1 71 ? 3.376 6.489 1.462 1.00 83.81 71 THR A CA 1
ATOM 605 C C . THR A 1 71 ? 4.878 6.199 1.362 1.00 83.81 71 THR A C 1
ATOM 607 O O . THR A 1 71 ? 5.570 6.810 0.548 1.00 83.81 71 THR A O 1
ATOM 610 N N . LYS A 1 72 ? 5.386 5.218 2.123 1.00 84.00 72 LYS A N 1
ATOM 611 C CA . LYS A 1 72 ? 6.799 4.788 2.093 1.00 84.00 72 LYS A CA 1
ATOM 612 C C . LYS A 1 72 ? 7.192 4.132 0.764 1.00 84.00 72 LYS A C 1
ATOM 614 O O . LYS A 1 72 ? 8.356 4.202 0.372 1.00 84.00 72 LYS A O 1
ATOM 619 N N . LEU A 1 73 ? 6.248 3.493 0.072 1.00 80.38 73 LEU A N 1
ATOM 620 C CA . LEU A 1 73 ? 6.476 2.834 -1.218 1.00 80.38 73 LEU A CA 1
ATOM 621 C C . LEU A 1 73 ? 6.467 3.802 -2.416 1.00 80.38 73 LEU A C 1
ATOM 623 O O . LEU A 1 73 ? 6.998 3.469 -3.480 1.00 80.38 73 LEU A O 1
ATOM 627 N N . GLY A 1 74 ? 5.927 5.010 -2.237 1.00 83.06 74 GLY A N 1
ATOM 628 C CA . GLY A 1 74 ? 6.002 6.104 -3.202 1.00 83.06 74 GLY A CA 1
ATOM 629 C C . GLY A 1 74 ? 4.755 6.276 -4.086 1.00 83.06 74 GLY A C 1
ATOM 630 O O . GLY A 1 74 ? 3.744 5.593 -3.912 1.00 83.06 74 GLY A O 1
ATOM 631 N N . PRO A 1 75 ? 4.806 7.194 -5.070 1.00 82.69 75 PRO A N 1
ATOM 632 C CA . PRO A 1 75 ? 3.622 7.734 -5.749 1.00 82.69 75 PRO A CA 1
ATOM 633 C C . PRO A 1 75 ? 2.788 6.696 -6.510 1.00 82.69 75 PRO A C 1
ATOM 635 O O . PRO A 1 75 ? 1.570 6.834 -6.599 1.00 82.69 75 PRO A O 1
ATOM 638 N N . THR A 1 76 ? 3.405 5.631 -7.027 1.00 81.88 76 THR A N 1
ATOM 639 C CA . THR A 1 76 ? 2.676 4.534 -7.684 1.00 81.88 76 THR A CA 1
ATOM 640 C C . THR A 1 76 ? 1.747 3.817 -6.708 1.00 81.88 76 THR A C 1
ATOM 642 O O . THR A 1 76 ? 0.592 3.559 -7.032 1.00 81.88 76 THR A O 1
ATOM 645 N N . PHE A 1 77 ? 2.227 3.539 -5.496 1.00 79.69 77 PHE A N 1
ATOM 646 C CA . PHE A 1 77 ? 1.444 2.856 -4.470 1.00 79.69 77 PHE A CA 1
ATOM 647 C C . PHE A 1 77 ? 0.422 3.788 -3.823 1.00 79.69 77 PHE A C 1
ATOM 649 O O . PHE A 1 77 ? -0.664 3.336 -3.481 1.00 79.69 77 PHE A O 1
ATOM 656 N N . ILE A 1 78 ? 0.701 5.091 -3.745 1.00 79.44 78 ILE A N 1
ATOM 657 C CA . ILE A 1 78 ? -0.302 6.088 -3.343 1.00 79.44 78 ILE A CA 1
ATOM 658 C C . ILE A 1 78 ? -1.503 6.057 -4.298 1.00 79.44 78 ILE A C 1
ATOM 660 O O . ILE A 1 78 ? -2.636 6.004 -3.833 1.00 79.44 78 ILE A O 1
ATOM 664 N N . LYS A 1 79 ? -1.279 5.997 -5.619 1.00 78.56 79 LYS A N 1
ATOM 665 C CA . LYS A 1 79 ? -2.371 5.861 -6.604 1.00 78.56 79 LYS A CA 1
ATOM 666 C C . LYS A 1 79 ? -3.150 4.552 -6.448 1.00 78.56 79 LYS A C 1
ATOM 668 O O . LYS A 1 79 ? -4.369 4.552 -6.584 1.00 78.56 79 LYS A O 1
ATOM 673 N N . VAL A 1 80 ? -2.467 3.451 -6.127 1.00 79.69 80 VAL A N 1
ATOM 674 C CA . VAL A 1 80 ? -3.126 2.176 -5.790 1.00 79.69 80 VAL A CA 1
ATOM 675 C C . VAL A 1 80 ? -3.976 2.327 -4.526 1.00 79.69 80 VAL A C 1
ATOM 677 O O . VAL A 1 80 ? -5.121 1.895 -4.515 1.00 79.69 80 VAL A O 1
ATOM 680 N N . GLY A 1 81 ? -3.462 3.004 -3.498 1.00 76.81 81 GLY A N 1
ATOM 681 C CA . GLY A 1 81 ? -4.209 3.352 -2.289 1.00 76.81 81 GLY A CA 1
ATOM 682 C C . GLY A 1 81 ? -5.450 4.182 -2.577 1.00 76.81 81 GLY A C 1
ATOM 683 O O . GLY A 1 81 ? -6.517 3.876 -2.063 1.00 76.81 81 GLY A O 1
ATOM 684 N N . GLN A 1 82 ? -5.333 5.184 -3.449 1.00 77.81 82 GLN A N 1
ATOM 685 C CA . GLN A 1 82 ? -6.470 5.987 -3.894 1.00 77.81 82 GLN A CA 1
ATOM 686 C C . GLN A 1 82 ? -7.520 5.130 -4.614 1.00 77.81 82 GLN A C 1
ATOM 688 O O . GLN A 1 82 ? -8.701 5.248 -4.311 1.00 77.81 82 GLN A O 1
ATOM 693 N N . ALA A 1 83 ? -7.106 4.219 -5.501 1.00 80.19 83 ALA A N 1
ATOM 694 C CA . ALA A 1 83 ? -8.015 3.293 -6.184 1.00 80.19 83 ALA A CA 1
ATOM 695 C C . ALA A 1 83 ? -8.651 2.245 -5.248 1.00 80.19 83 ALA A C 1
ATOM 697 O O . ALA A 1 83 ? -9.759 1.779 -5.499 1.00 80.19 83 ALA A O 1
ATOM 698 N N . LEU A 1 84 ? -7.960 1.861 -4.173 1.00 71.44 84 LEU A N 1
ATOM 699 C CA . LEU A 1 84 ? -8.506 0.988 -3.131 1.00 71.44 84 LEU A CA 1
ATOM 700 C C . LEU A 1 84 ? -9.469 1.751 -2.212 1.00 71.44 84 LEU A C 1
ATOM 702 O O . LEU A 1 84 ? -10.499 1.209 -1.830 1.00 71.44 84 LEU A O 1
ATOM 706 N N . SER A 1 85 ? -9.185 3.021 -1.915 1.00 66.31 85 SER A N 1
ATOM 707 C CA . SER A 1 85 ? -10.030 3.893 -1.088 1.00 66.31 85 SER A CA 1
ATOM 708 C C . SER A 1 85 ? -11.359 4.250 -1.752 1.00 66.31 85 SER A C 1
ATOM 710 O O . SER A 1 85 ? -12.310 4.582 -1.055 1.00 66.31 85 SER A O 1
ATOM 712 N N . THR A 1 86 ? -11.449 4.158 -3.082 1.00 63.75 86 THR A N 1
ATOM 713 C CA . THR A 1 86 ? -12.713 4.296 -3.822 1.00 63.75 86 THR A CA 1
ATOM 714 C C . THR A 1 86 ? -13.501 2.987 -3.918 1.00 63.75 86 THR A C 1
ATOM 716 O O . THR A 1 86 ? -14.632 2.994 -4.402 1.00 63.75 86 THR A O 1
ATOM 719 N N . ARG A 1 87 ? -12.942 1.860 -3.448 1.00 58.88 87 ARG A N 1
ATOM 720 C CA . ARG A 1 87 ? -13.617 0.556 -3.367 1.00 58.88 87 ARG A CA 1
ATOM 721 C C . ARG A 1 87 ? -13.740 0.102 -1.908 1.00 58.88 87 ARG A C 1
ATOM 723 O O . ARG A 1 87 ? -12.942 -0.722 -1.453 1.00 58.88 87 ARG A O 1
ATOM 730 N N . PRO A 1 88 ? -14.782 0.565 -1.197 1.00 53.38 88 PRO A N 1
ATOM 731 C CA . PRO A 1 88 ? -15.032 0.211 0.203 1.00 53.38 88 PRO A CA 1
ATOM 732 C C . PRO A 1 88 ? -15.417 -1.265 0.419 1.00 53.38 88 PRO A C 1
ATOM 734 O O . PRO A 1 88 ? -15.671 -1.689 1.538 1.00 53.38 88 PRO A O 1
ATOM 737 N N . ASP A 1 89 ? -15.472 -2.062 -0.647 1.00 54.16 89 ASP A N 1
ATOM 738 C CA . ASP A 1 89 ? -15.574 -3.522 -0.570 1.00 54.16 89 ASP A CA 1
ATOM 739 C C . ASP A 1 89 ? -14.223 -4.196 -0.251 1.00 54.16 89 ASP A C 1
ATOM 741 O O . ASP A 1 89 ? -14.190 -5.271 0.337 1.00 54.16 89 ASP A O 1
ATOM 745 N N . LEU A 1 90 ? -13.095 -3.572 -0.619 1.00 50.09 90 LEU A N 1
ATOM 746 C CA . LEU A 1 90 ? -11.736 -4.103 -0.400 1.00 50.09 90 LEU A CA 1
ATOM 747 C C . LEU A 1 90 ? -11.057 -3.499 0.834 1.00 50.09 90 LEU A C 1
ATOM 749 O O . LEU A 1 90 ? -10.206 -4.133 1.456 1.00 50.09 90 LEU A O 1
ATOM 753 N N . ILE A 1 91 ? -11.434 -2.273 1.189 1.00 50.75 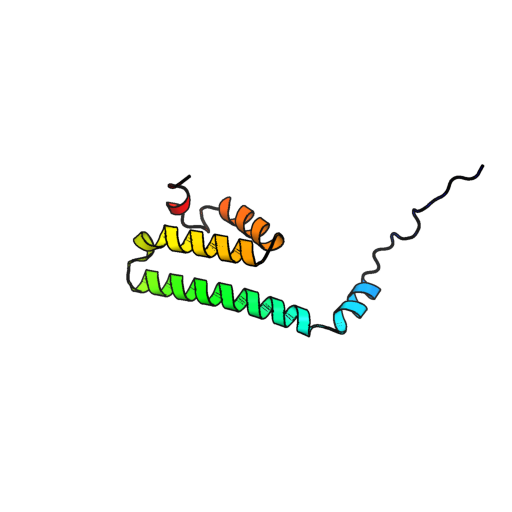91 ILE A N 1
ATOM 754 C CA . ILE A 1 91 ? -11.105 -1.641 2.464 1.00 50.75 91 ILE A CA 1
ATOM 755 C C . ILE A 1 91 ? -12.379 -1.700 3.290 1.00 50.75 91 ILE A C 1
ATOM 757 O O . ILE A 1 91 ? -13.347 -1.044 2.931 1.00 50.75 91 ILE A O 1
ATOM 761 N N . ARG A 1 92 ? -12.375 -2.503 4.361 1.00 47.84 92 ARG A N 1
ATOM 762 C CA . ARG A 1 92 ? -13.504 -2.694 5.287 1.00 47.84 92 ARG A CA 1
ATOM 763 C C . ARG A 1 92 ? -14.212 -1.348 5.515 1.00 47.84 92 ARG A C 1
ATOM 765 O O . ARG A 1 92 ? -13.567 -0.403 5.964 1.00 47.84 92 ARG A O 1
ATOM 772 N N . ARG A 1 93 ? -15.496 -1.261 5.139 1.00 44.12 93 ARG A N 1
ATOM 773 C CA . ARG A 1 93 ? -16.341 -0.042 5.143 1.00 44.12 93 ARG A CA 1
ATOM 774 C C . ARG A 1 93 ? -16.193 0.832 6.396 1.00 44.12 93 ARG A C 1
ATOM 776 O O . ARG A 1 93 ? -16.324 2.043 6.308 1.00 44.12 93 ARG A O 1
ATOM 783 N N . ASP A 1 94 ? -15.837 0.229 7.519 1.00 49.31 94 ASP A N 1
ATOM 784 C CA . ASP A 1 94 ? -15.540 0.856 8.804 1.00 49.31 94 ASP A CA 1
ATOM 785 C C . ASP A 1 94 ? -14.408 1.900 8.854 1.00 49.31 94 ASP A C 1
ATOM 787 O O . ASP A 1 94 ? -14.261 2.573 9.872 1.00 49.31 94 ASP A O 1
ATOM 791 N N . PHE A 1 95 ? -13.574 2.022 7.818 1.00 49.25 95 PHE A N 1
ATOM 792 C CA . PHE A 1 95 ? -12.527 3.054 7.753 1.00 49.25 95 PHE A CA 1
ATOM 793 C C . PHE A 1 95 ? -13.025 4.426 7.308 1.00 49.25 95 PHE A C 1
ATOM 795 O O . PHE A 1 95 ? -12.322 5.417 7.486 1.00 49.25 95 PHE A O 1
ATOM 802 N N . LEU A 1 96 ? -14.208 4.471 6.697 1.00 47.66 96 LEU A N 1
ATOM 803 C CA . LEU A 1 96 ? -14.801 5.692 6.159 1.00 47.66 96 LEU A CA 1
ATOM 804 C C . LEU A 1 96 ? -15.602 6.483 7.200 1.00 47.66 96 LEU A C 1
ATOM 806 O O . LEU A 1 96 ? -16.017 7.591 6.896 1.00 47.66 96 LEU A O 1
ATOM 810 N N . ASP A 1 97 ? -15.787 5.942 8.407 1.00 47.12 97 ASP A N 1
ATOM 811 C CA . ASP A 1 97 ? -16.534 6.595 9.494 1.00 47.12 97 ASP A CA 1
ATOM 812 C C . ASP A 1 97 ? -15.700 7.639 10.268 1.00 47.12 97 ASP A C 1
ATOM 814 O O . ASP A 1 97 ? -16.217 8.337 11.129 1.00 47.12 97 ASP A O 1
ATOM 818 N N . GLU A 1 98 ? -14.398 7.755 9.975 1.00 45.06 98 GLU A N 1
ATOM 819 C CA . GLU A 1 98 ? -13.484 8.708 10.632 1.00 45.06 98 GLU A CA 1
ATOM 820 C C . GLU A 1 98 ? -13.039 9.852 9.696 1.00 45.06 98 GLU A C 1
ATOM 822 O O . GLU A 1 98 ? -11.996 10.473 9.914 1.00 45.06 98 GLU A O 1
ATOM 827 N N . LEU A 1 99 ? -13.814 10.107 8.634 1.00 43.69 99 LEU A N 1
ATOM 828 C CA . LEU A 1 99 ? -13.608 11.191 7.665 1.00 43.69 99 LEU A CA 1
ATOM 829 C C . LEU A 1 99 ? -14.677 12.278 7.794 1.00 43.69 99 LEU A C 1
ATOM 831 O O . LEU A 1 99 ? -15.877 11.927 7.795 1.00 43.69 99 LEU A O 1
#

Foldseek 3Di:
DDDDDPPPPDDPDPPVVVVVCVPPCPVVVVLVVVLVVLVVVLVVVCVVCVVVVNNVVCLQVSVVSQCVSLVVNDDVSVVVVVVVVVPCVNRPVVNVVVD